Protein AF-A0AAN0RQR9-F1 (afdb_monomer_lite)

Secondary structure (DSSP, 8-state):
--HHHHHHHHHHHHHHHHHHHHHHHHHHHHHS-HHHHHHHHHHHHHHHHHHHHHHHT-TT--HHHHHHHHHHHHHHHHHHHHHHHT-

Structure (mmCIF, N/CA/C/O backbone):
data_AF-A0AAN0RQR9-F1
#
_entry.id   AF-A0AAN0RQR9-F1
#
loop_
_atom_site.group_PDB
_atom_site.id
_atom_site.type_symbol
_atom_site.label_atom_id
_atom_site.label_alt_id
_atom_site.label_comp_id
_atom_site.label_asym_id
_atom_site.label_entity_id
_atom_site.label_seq_id
_atom_site.pdbx_PDB_ins_code
_atom_site.Cartn_x
_atom_site.Cartn_y
_atom_site.Cartn_z
_atom_site.occupancy
_atom_site.B_iso_or_equiv
_atom_site.auth_seq_id
_atom_site.auth_comp_id
_atom_site.auth_asym_id
_atom_site.auth_atom_id
_atom_site.pdbx_PDB_model_num
ATOM 1 N N . MET A 1 1 ? 0.033 -0.987 -38.760 1.00 47.88 1 MET A N 1
ATOM 2 C CA . MET A 1 1 ? -0.649 -0.133 -37.758 1.00 47.88 1 MET A CA 1
ATOM 3 C C . MET A 1 1 ? -1.628 -0.940 -36.884 1.00 47.88 1 MET A C 1
ATOM 5 O O . MET A 1 1 ? -2.570 -0.361 -36.369 1.00 47.88 1 MET A O 1
ATOM 9 N N . GLU A 1 2 ? -1.404 -2.242 -36.647 1.00 55.41 2 GLU A N 1
ATOM 10 C CA . GLU A 1 2 ? -2.320 -3.084 -35.843 1.00 55.41 2 GLU A CA 1
ATOM 11 C C . GLU A 1 2 ? -1.889 -3.237 -34.368 1.00 55.41 2 GLU A C 1
ATOM 13 O O . GLU A 1 2 ? -2.748 -3.272 -33.496 1.00 55.41 2 GLU A O 1
ATOM 18 N N . ASN A 1 3 ? -0.587 -3.192 -34.050 1.00 54.31 3 ASN A N 1
ATOM 19 C CA . ASN A 1 3 ? -0.095 -3.422 -32.677 1.00 54.31 3 ASN A CA 1
ATOM 20 C C . ASN A 1 3 ? -0.557 -2.388 -31.638 1.00 54.31 3 ASN A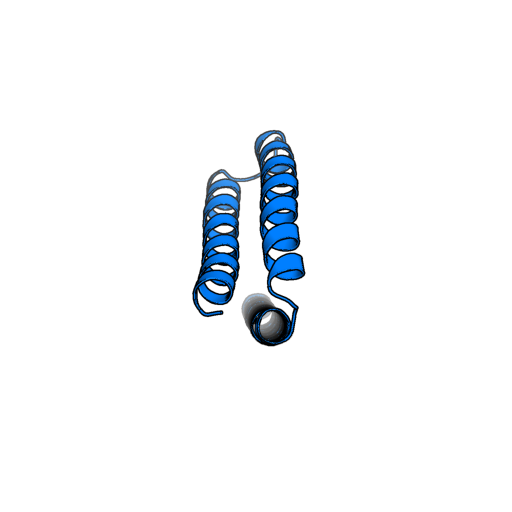 C 1
ATOM 22 O O . ASN A 1 3 ? -0.846 -2.762 -30.505 1.00 54.31 3 ASN A O 1
ATOM 26 N N . MET A 1 4 ? -0.701 -1.111 -32.020 1.00 55.16 4 MET A N 1
ATOM 27 C CA . MET A 1 4 ? -1.157 -0.081 -31.075 1.00 55.16 4 MET A CA 1
ATOM 28 C C . MET A 1 4 ? -2.556 -0.394 -30.520 1.00 55.16 4 MET A C 1
ATOM 30 O O . MET A 1 4 ? -2.810 -0.159 -29.345 1.00 55.16 4 MET A O 1
ATOM 34 N N . SER A 1 5 ? -3.462 -0.962 -31.327 1.00 75.69 5 SER A N 1
ATOM 35 C CA . SER A 1 5 ? -4.830 -1.302 -30.892 1.00 75.69 5 SER A CA 1
ATOM 36 C C . SER A 1 5 ? -4.833 -2.316 -29.747 1.00 75.69 5 SER A C 1
ATOM 38 O O . SER A 1 5 ? -5.582 -2.164 -28.780 1.00 75.69 5 SER A O 1
ATOM 40 N N . ASP A 1 6 ? -4.001 -3.348 -29.845 1.00 79.44 6 ASP A N 1
ATOM 41 C CA . ASP A 1 6 ? -4.004 -4.442 -28.876 1.00 79.44 6 ASP A CA 1
ATOM 42 C C . ASP A 1 6 ? -3.224 -4.083 -27.607 1.00 79.44 6 ASP A C 1
ATOM 44 O O . ASP A 1 6 ? -3.636 -4.454 -26.507 1.00 79.44 6 ASP A O 1
ATOM 48 N N . GLU A 1 7 ? -2.180 -3.258 -27.727 1.00 80.56 7 GLU A N 1
ATOM 49 C CA . GLU A 1 7 ? -1.506 -2.632 -26.584 1.00 80.56 7 GLU A CA 1
ATOM 50 C C . GLU A 1 7 ? -2.475 -1.742 -25.784 1.00 80.56 7 GLU A C 1
ATOM 52 O O . GLU A 1 7 ? -2.544 -1.853 -24.558 1.00 80.56 7 GLU A O 1
ATOM 57 N N . PHE A 1 8 ? -3.298 -0.924 -26.454 1.00 78.44 8 PHE A N 1
ATOM 58 C CA . PHE A 1 8 ? -4.308 -0.092 -25.788 1.00 78.44 8 PHE A CA 1
ATOM 59 C C . PHE A 1 8 ? -5.404 -0.909 -25.092 1.00 78.44 8 PHE A C 1
ATOM 61 O O . PHE A 1 8 ? -5.782 -0.577 -23.965 1.00 78.44 8 PHE A O 1
ATOM 68 N N . LYS A 1 9 ? -5.902 -1.985 -25.716 1.00 82.31 9 LYS A N 1
ATOM 69 C CA . LYS A 1 9 ? -6.877 -2.891 -25.078 1.00 82.31 9 LYS A CA 1
ATOM 70 C C . LYS A 1 9 ? -6.297 -3.526 -23.821 1.00 82.31 9 LYS A C 1
ATOM 72 O O . LYS A 1 9 ? -6.933 -3.487 -22.772 1.00 82.31 9 LYS A O 1
ATOM 77 N N . LYS A 1 10 ? -5.058 -4.014 -23.901 1.00 82.81 10 LYS A N 1
ATOM 78 C CA . LYS A 1 10 ? -4.374 -4.642 -22.770 1.00 82.81 10 LYS A CA 1
ATOM 79 C C . LYS A 1 10 ? -4.139 -3.665 -21.618 1.00 82.81 10 LYS A C 1
ATOM 81 O O . LYS A 1 10 ? -4.332 -4.022 -20.461 1.00 82.81 10 LYS A O 1
ATOM 86 N N . ILE A 1 11 ? -3.788 -2.412 -21.917 1.00 78.62 11 ILE A N 1
ATOM 87 C CA . ILE A 1 11 ? -3.702 -1.344 -20.906 1.00 78.62 11 ILE A CA 1
ATOM 88 C C . ILE A 1 11 ? -5.067 -1.110 -20.244 1.00 78.62 11 ILE A C 1
ATOM 90 O O . ILE A 1 11 ? -5.142 -0.928 -19.028 1.00 78.62 11 ILE A O 1
ATOM 94 N N . HIS A 1 12 ? -6.150 -1.115 -21.022 1.00 79.62 12 HIS A N 1
ATOM 95 C CA . HIS A 1 12 ? -7.496 -0.907 -20.495 1.00 79.62 12 HIS A CA 1
ATOM 96 C C . HIS A 1 12 ? -7.957 -2.065 -19.594 1.00 79.62 12 HIS A C 1
ATOM 98 O O . HIS A 1 12 ? -8.556 -1.821 -18.546 1.00 79.62 12 HIS A O 1
ATOM 104 N N . GLU A 1 13 ? -7.655 -3.308 -19.968 1.00 85.50 13 GLU A N 1
ATOM 105 C CA . GLU A 1 13 ? -7.916 -4.505 -19.158 1.00 85.50 13 GLU A CA 1
ATOM 106 C C . GLU A 1 13 ? -7.142 -4.459 -17.838 1.00 85.50 13 GLU A C 1
ATOM 108 O O . GLU A 1 13 ? -7.753 -4.513 -16.771 1.00 85.50 13 GLU A O 1
ATOM 113 N N . LEU A 1 14 ? -5.827 -4.221 -17.897 1.00 82.44 14 LEU A N 1
ATOM 114 C CA . LEU A 1 14 ? -4.973 -4.087 -16.711 1.00 82.44 14 LEU A CA 1
ATOM 115 C C . LEU A 1 14 ? -5.458 -2.974 -15.777 1.00 82.44 14 LEU A C 1
ATOM 117 O O . LEU A 1 14 ? -5.470 -3.129 -14.557 1.00 82.44 14 LEU A O 1
ATOM 121 N N . LYS A 1 15 ? -5.904 -1.843 -16.332 1.00 75.56 15 LYS A N 1
ATOM 122 C CA . LYS A 1 15 ? -6.490 -0.760 -15.536 1.00 75.56 15 LYS A CA 1
ATOM 123 C C . LYS A 1 15 ? -7.779 -1.206 -14.840 1.00 75.56 15 LYS A C 1
ATOM 125 O O . LYS A 1 15 ? -7.983 -0.859 -13.678 1.00 75.56 15 LYS A O 1
ATOM 130 N N . GLY A 1 16 ? -8.634 -1.961 -15.530 1.00 82.94 16 GLY A N 1
ATOM 131 C CA . GLY A 1 16 ? -9.845 -2.545 -14.954 1.00 82.94 16 GLY A CA 1
ATOM 132 C C . GLY A 1 16 ? -9.540 -3.490 -13.791 1.00 82.94 16 GLY A C 1
ATOM 133 O O . GLY A 1 16 ? -10.148 -3.369 -12.728 1.00 82.94 16 GLY A O 1
ATOM 134 N N . GLU A 1 17 ? -8.550 -4.367 -13.954 1.00 84.81 17 GLU A N 1
ATOM 135 C CA . GLU A 1 17 ? -8.094 -5.288 -12.907 1.00 84.81 17 GLU A CA 1
ATOM 136 C C . GLU A 1 17 ? -7.533 -4.545 -11.688 1.00 84.81 17 GLU A C 1
ATOM 138 O O . GLU A 1 17 ? -7.922 -4.830 -10.554 1.00 84.81 17 GLU A O 1
ATOM 143 N N . CYS A 1 18 ? -6.692 -3.529 -11.903 1.00 79.56 18 CYS A N 1
ATOM 144 C CA . CYS A 1 18 ? -6.168 -2.686 -10.827 1.00 79.56 18 CYS A CA 1
ATOM 145 C C . CYS A 1 18 ? -7.289 -1.997 -10.030 1.00 79.56 18 CYS A C 1
ATOM 147 O O . CYS A 1 18 ? -7.247 -1.971 -8.798 1.00 79.56 18 CYS A O 1
ATOM 149 N N . LEU A 1 19 ? -8.318 -1.478 -10.712 1.00 79.88 19 LEU A N 1
ATOM 150 C CA . LEU A 1 19 ? -9.480 -0.868 -10.056 1.00 79.88 19 LEU A CA 1
ATOM 151 C C . LEU A 1 19 ? -10.298 -1.894 -9.259 1.00 79.88 19 LEU A C 1
ATOM 153 O O . LEU A 1 19 ? -10.750 -1.588 -8.154 1.00 79.88 19 LEU A O 1
ATOM 157 N N . ALA A 1 20 ? -10.465 -3.112 -9.782 1.00 84.00 20 ALA A N 1
ATOM 158 C CA . ALA A 1 20 ? -11.150 -4.191 -9.073 1.00 84.00 20 ALA A CA 1
ATOM 159 C C . ALA A 1 20 ? -10.402 -4.582 -7.788 1.00 84.00 20 ALA A C 1
ATOM 161 O O . ALA A 1 20 ? -11.009 -4.668 -6.719 1.00 84.00 20 ALA A O 1
ATOM 162 N N . ILE A 1 21 ? -9.076 -4.728 -7.866 1.00 84.00 21 ILE A N 1
ATOM 163 C CA . ILE A 1 21 ? -8.216 -5.002 -6.708 1.00 84.00 21 ILE A CA 1
ATOM 164 C C . ILE A 1 21 ? -8.345 -3.884 -5.665 1.00 84.00 21 ILE A C 1
ATOM 166 O O . ILE A 1 21 ? -8.544 -4.162 -4.480 1.00 84.00 21 ILE A O 1
ATOM 170 N N . GLN A 1 22 ? -8.302 -2.618 -6.090 1.00 79.62 22 GLN A N 1
ATOM 171 C CA . GLN A 1 22 ? -8.460 -1.475 -5.190 1.00 79.62 22 GLN A CA 1
ATOM 172 C C . GLN A 1 22 ? -9.829 -1.477 -4.489 1.00 79.62 22 GLN A C 1
ATOM 174 O O . GLN A 1 22 ? -9.906 -1.239 -3.280 1.00 79.62 22 GLN A O 1
ATOM 179 N N . ALA A 1 23 ? -10.908 -1.785 -5.214 1.00 83.88 23 ALA A N 1
ATOM 180 C CA . ALA A 1 23 ? -12.246 -1.893 -4.640 1.00 83.88 23 ALA A CA 1
ATOM 181 C C . ALA A 1 23 ? -12.337 -3.025 -3.602 1.00 83.88 23 ALA A C 1
ATOM 183 O O . ALA A 1 23 ? -12.890 -2.822 -2.518 1.00 83.88 23 ALA A O 1
ATOM 184 N N . MET A 1 24 ? -11.743 -4.188 -3.891 1.00 87.75 24 MET A N 1
ATOM 185 C CA . MET A 1 24 ? -11.688 -5.315 -2.955 1.00 87.75 24 MET A CA 1
ATOM 186 C C . MET A 1 24 ? -10.925 -4.963 -1.677 1.00 87.75 24 MET A C 1
ATOM 188 O O . MET A 1 24 ? -11.422 -5.238 -0.586 1.00 87.75 24 MET A O 1
ATOM 192 N N . PHE A 1 25 ? -9.758 -4.319 -1.781 1.00 84.50 25 PHE A N 1
ATOM 193 C CA . PHE A 1 25 ? -9.008 -3.881 -0.601 1.00 84.50 25 PHE A CA 1
ATOM 194 C C . PHE A 1 25 ? -9.773 -2.836 0.211 1.00 84.50 25 PHE A C 1
ATOM 196 O O . PHE A 1 25 ? -9.840 -2.952 1.433 1.00 84.50 25 PHE A O 1
ATOM 203 N N . SER A 1 26 ? -10.430 -1.877 -0.449 1.00 83.25 26 SER A N 1
ATOM 204 C CA . SER A 1 26 ? -11.273 -0.890 0.236 1.00 83.25 26 SER A CA 1
ATOM 205 C C . SER A 1 26 ? -12.416 -1.551 1.017 1.00 83.25 26 SER A C 1
ATOM 207 O O . SER A 1 26 ? -12.686 -1.177 2.160 1.00 83.25 26 SER A O 1
ATOM 209 N N . ALA A 1 27 ? -13.067 -2.562 0.433 1.00 86.88 27 ALA A N 1
ATOM 210 C CA . ALA A 1 27 ? -14.103 -3.341 1.108 1.00 86.88 27 ALA A CA 1
ATOM 211 C C . ALA A 1 27 ? -13.533 -4.181 2.263 1.00 86.88 27 ALA A C 1
ATOM 213 O O . ALA A 1 27 ? -14.106 -4.197 3.351 1.00 86.88 27 ALA A O 1
ATOM 214 N N . LEU A 1 28 ? -12.381 -4.828 2.061 1.00 86.81 28 LEU A N 1
ATOM 215 C CA . LEU A 1 28 ? -11.719 -5.640 3.079 1.00 86.81 28 LEU A CA 1
ATOM 216 C C . LEU A 1 28 ? -11.330 -4.797 4.294 1.00 86.81 28 LEU A C 1
ATOM 218 O O . LEU A 1 28 ? -11.615 -5.173 5.432 1.00 86.81 28 LEU A O 1
ATOM 222 N N . TRP A 1 29 ? -10.742 -3.619 4.072 1.00 87.19 29 TRP A N 1
ATOM 223 C CA . TRP A 1 29 ? -10.378 -2.732 5.168 1.00 87.19 29 TRP A CA 1
ATOM 224 C C . TRP A 1 29 ? -11.588 -2.381 6.017 1.00 87.19 29 TRP A C 1
ATOM 226 O O . TRP A 1 29 ? -11.442 -2.352 7.232 1.00 87.19 29 TRP A O 1
ATOM 236 N N . ARG A 1 30 ? -12.782 -2.212 5.421 1.00 85.81 30 ARG A N 1
ATOM 237 C CA . ARG A 1 30 ? -14.050 -1.898 6.113 1.00 85.81 30 ARG A CA 1
ATOM 238 C C . ARG A 1 30 ? -14.568 -2.988 7.054 1.00 85.81 30 ARG A C 1
ATOM 240 O O . ARG A 1 30 ? -15.356 -2.669 7.939 1.00 85.81 30 ARG A O 1
ATOM 247 N N . VAL A 1 31 ? -14.128 -4.234 6.895 1.00 89.69 31 VAL A N 1
ATOM 248 C CA . VAL A 1 31 ? -14.609 -5.370 7.703 1.00 89.69 31 VAL A CA 1
ATOM 249 C C . VAL A 1 31 ? -13.574 -5.896 8.698 1.00 89.69 31 VAL A C 1
ATOM 251 O O . VAL A 1 31 ? -13.940 -6.572 9.654 1.00 89.69 31 VAL A O 1
ATOM 254 N N . LEU A 1 32 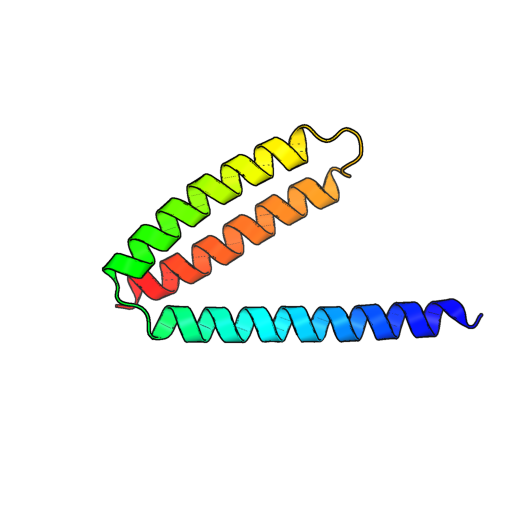? -12.290 -5.564 8.525 1.00 90.19 32 LEU A N 1
ATOM 255 C CA . LEU A 1 32 ? -11.233 -5.988 9.449 1.00 90.19 32 LEU A CA 1
ATOM 256 C C . LEU A 1 32 ? -11.335 -5.280 10.813 1.00 90.19 32 LEU A C 1
ATOM 258 O O . LEU A 1 32 ? -11.668 -4.091 10.846 1.00 90.19 32 LEU A O 1
ATOM 262 N N . PRO A 1 33 ? -11.005 -5.953 11.935 1.00 92.12 33 PRO A N 1
ATOM 263 C CA . PRO A 1 33 ? -10.921 -5.319 13.250 1.00 92.12 33 PRO A CA 1
ATOM 264 C C . PRO A 1 33 ? -9.918 -4.160 13.277 1.00 92.12 33 PRO A C 1
ATOM 266 O O . PRO A 1 33 ? -8.889 -4.205 12.601 1.00 92.12 33 PRO A O 1
ATOM 269 N N . LYS A 1 34 ? -10.178 -3.141 14.106 1.00 89.56 34 LYS A N 1
ATOM 270 C CA . LYS A 1 34 ? -9.319 -1.949 14.215 1.00 89.56 34 LYS A CA 1
ATOM 271 C C . LYS A 1 34 ? -7.865 -2.299 14.553 1.00 89.56 34 LYS A C 1
ATOM 273 O O . LYS A 1 34 ? -6.960 -1.820 13.879 1.00 89.56 34 LYS A O 1
ATOM 278 N N . ASP A 1 35 ? -7.641 -3.197 15.510 1.00 91.81 35 ASP A N 1
ATOM 279 C CA . ASP A 1 35 ? -6.290 -3.636 15.888 1.00 91.81 35 ASP A CA 1
ATOM 280 C C . ASP A 1 35 ? -5.559 -4.347 14.741 1.00 91.81 35 ASP A C 1
ATOM 282 O O . ASP A 1 35 ? -4.345 -4.210 14.586 1.00 91.81 35 ASP A O 1
ATOM 286 N N . THR A 1 36 ? -6.291 -5.090 13.904 1.00 91.69 36 THR A N 1
ATOM 287 C CA . THR A 1 36 ? -5.739 -5.714 12.695 1.00 91.69 36 THR A CA 1
ATOM 288 C C . THR A 1 36 ? -5.335 -4.658 11.677 1.00 91.69 36 THR A C 1
ATOM 290 O O . THR A 1 36 ? -4.259 -4.769 11.098 1.00 91.69 36 THR A O 1
ATOM 293 N N . LEU A 1 37 ? -6.156 -3.623 11.481 1.00 89.88 37 LEU A N 1
ATOM 294 C CA . LEU A 1 37 ? -5.835 -2.524 10.571 1.00 89.88 37 LEU A CA 1
ATOM 295 C C . LEU A 1 37 ? -4.586 -1.762 11.021 1.00 89.88 37 LEU A C 1
ATOM 297 O O . LEU A 1 37 ? -3.721 -1.509 10.194 1.00 89.88 37 LEU A O 1
ATOM 301 N N . VAL A 1 38 ? -4.439 -1.478 12.320 1.00 90.38 38 VAL A N 1
ATOM 302 C CA . VAL A 1 38 ? -3.237 -0.817 12.865 1.00 90.38 38 VAL A CA 1
ATOM 303 C C . VAL A 1 38 ? -1.976 -1.646 12.599 1.00 90.38 38 VAL A C 1
ATOM 305 O O . VAL A 1 38 ? -0.968 -1.110 12.139 1.00 90.38 38 VAL A O 1
ATOM 308 N N . LYS A 1 39 ? -2.030 -2.963 12.833 1.00 91.62 39 LYS A N 1
ATOM 309 C CA . LYS A 1 39 ? -0.911 -3.868 12.515 1.00 91.62 39 LYS A CA 1
ATOM 310 C C . LYS A 1 39 ? -0.622 -3.917 11.013 1.00 91.62 39 LYS A C 1
ATOM 312 O O . LYS A 1 39 ? 0.538 -3.948 10.615 1.00 91.62 39 LYS A O 1
ATOM 317 N N . LEU A 1 40 ? -1.662 -3.886 10.178 1.00 88.44 40 LEU A N 1
ATOM 318 C CA . LEU A 1 40 ? -1.526 -3.854 8.723 1.00 88.44 40 LEU A CA 1
ATOM 319 C C . LEU A 1 40 ? -0.834 -2.566 8.253 1.00 88.44 40 LEU A C 1
ATOM 321 O O . LEU A 1 40 ? 0.044 -2.642 7.404 1.00 88.44 40 LEU A O 1
ATOM 325 N N . THR A 1 41 ? -1.184 -1.407 8.820 1.00 88.56 41 THR A N 1
ATOM 326 C CA . THR A 1 41 ? -0.519 -0.119 8.555 1.00 88.56 41 THR A CA 1
ATOM 327 C C . THR A 1 41 ? 0.976 -0.209 8.865 1.00 88.56 41 THR A C 1
ATOM 329 O O . THR A 1 41 ? 1.802 0.168 8.037 1.00 88.56 41 THR A O 1
ATOM 332 N N . GLN A 1 42 ? 1.336 -0.766 10.026 1.00 90.19 42 GLN A N 1
ATOM 333 C CA . GLN A 1 42 ? 2.735 -0.937 10.433 1.00 90.19 42 GLN A CA 1
ATOM 334 C C . GLN A 1 42 ? 3.502 -1.851 9.473 1.00 90.19 42 GLN A C 1
ATOM 336 O O . GLN A 1 42 ? 4.594 -1.498 9.024 1.00 90.19 42 GLN A O 1
ATOM 341 N N . GLU A 1 43 ? 2.920 -2.996 9.107 1.00 91.75 43 GLU A N 1
ATOM 342 C CA . GLU A 1 43 ? 3.576 -3.906 8.167 1.00 91.75 43 GLU A CA 1
ATOM 343 C C . GLU A 1 43 ? 3.666 -3.339 6.756 1.00 91.75 43 GLU A C 1
ATOM 345 O O . GLU A 1 43 ? 4.699 -3.461 6.099 1.00 91.75 43 GLU A O 1
ATOM 350 N N . TYR A 1 44 ? 2.625 -2.648 6.300 1.00 90.62 44 TYR A N 1
ATOM 351 C CA . TYR A 1 44 ? 2.650 -1.955 5.022 1.00 90.62 44 TYR A CA 1
ATOM 352 C C . TYR A 1 44 ? 3.767 -0.902 4.987 1.00 90.62 44 TYR A C 1
ATOM 354 O O . TYR A 1 44 ? 4.485 -0.788 3.992 1.00 90.62 44 TYR A O 1
ATOM 362 N N . GLN A 1 45 ? 3.985 -0.170 6.084 1.00 89.50 45 GLN A N 1
ATOM 363 C CA . GLN A 1 45 ? 5.070 0.807 6.184 1.00 89.50 45 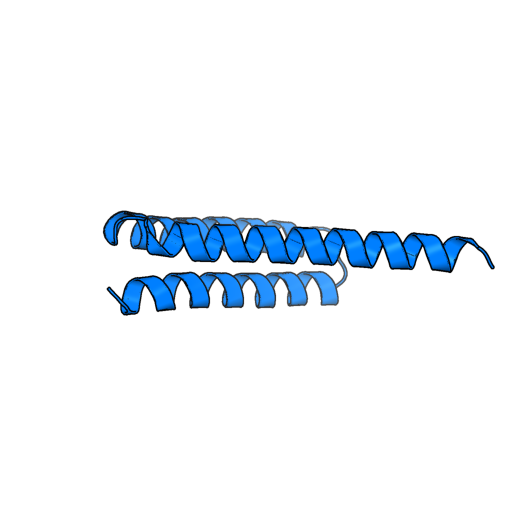GLN A CA 1
ATOM 364 C C . GLN A 1 45 ? 6.449 0.147 6.094 1.00 89.50 45 GLN A C 1
ATOM 366 O O . GLN A 1 45 ? 7.322 0.631 5.367 1.00 89.50 45 GLN A O 1
ATOM 371 N N . ARG A 1 46 ? 6.640 -0.971 6.803 1.00 92.88 46 ARG A N 1
ATOM 372 C CA . ARG A 1 46 ? 7.891 -1.734 6.759 1.00 92.88 46 ARG A CA 1
ATOM 373 C C . ARG A 1 46 ? 8.153 -2.265 5.350 1.00 92.88 46 ARG A C 1
ATOM 375 O O . ARG A 1 46 ? 9.184 -1.943 4.763 1.00 92.88 46 ARG A O 1
ATOM 382 N N . MET A 1 47 ? 7.200 -3.000 4.772 1.00 91.62 47 MET A N 1
ATOM 383 C CA . MET A 1 47 ? 7.367 -3.599 3.445 1.00 91.62 47 MET A CA 1
ATOM 384 C C . MET A 1 47 ? 7.512 -2.553 2.339 1.00 91.62 47 MET A C 1
ATOM 386 O O . MET A 1 47 ? 8.301 -2.745 1.420 1.00 91.62 47 MET A O 1
ATOM 390 N N . SER A 1 48 ? 6.784 -1.434 2.406 1.00 89.25 48 SER A N 1
ATOM 391 C CA . SER A 1 48 ? 6.933 -0.368 1.409 1.00 89.25 48 SER A CA 1
ATOM 392 C C . SER A 1 48 ? 8.299 0.314 1.486 1.00 89.25 48 SER A C 1
ATOM 394 O O . SER A 1 48 ? 8.841 0.688 0.449 1.00 89.25 48 SER A O 1
ATOM 396 N N . SER A 1 49 ? 8.889 0.425 2.680 1.00 87.50 49 SER A N 1
ATOM 397 C CA . SER A 1 49 ? 10.253 0.937 2.854 1.00 87.50 49 SER A CA 1
ATOM 398 C C . SER A 1 49 ? 11.299 -0.030 2.289 1.00 87.50 49 SER A C 1
ATOM 400 O O . SER A 1 49 ? 12.226 0.400 1.604 1.00 87.50 49 SER A O 1
ATOM 402 N N . GLU A 1 50 ? 11.128 -1.336 2.511 1.00 90.44 50 GLU A N 1
ATOM 403 C CA . GLU A 1 50 ? 11.992 -2.382 1.939 1.00 90.44 50 GLU A CA 1
ATOM 404 C C . GLU A 1 50 ? 11.898 -2.416 0.407 1.00 90.44 50 GLU A C 1
ATOM 406 O O . GLU A 1 50 ? 12.914 -2.401 -0.291 1.00 90.44 50 GLU A O 1
ATOM 411 N N . ALA A 1 51 ? 10.677 -2.381 -0.129 1.00 86.69 51 ALA A N 1
ATOM 412 C CA . ALA A 1 51 ? 10.435 -2.332 -1.564 1.00 86.69 51 ALA A CA 1
ATOM 413 C C . ALA A 1 51 ? 11.005 -1.052 -2.189 1.00 86.69 51 ALA A C 1
ATOM 415 O O . ALA A 1 51 ? 11.642 -1.122 -3.238 1.00 86.69 51 ALA A O 1
ATOM 416 N N . LYS A 1 52 ? 10.872 0.104 -1.524 1.00 85.00 52 LYS A N 1
ATOM 417 C CA . LYS A 1 52 ? 11.498 1.356 -1.964 1.00 85.00 52 LYS A CA 1
ATOM 418 C C . LYS A 1 52 ? 13.012 1.219 -2.083 1.00 85.00 52 LYS A C 1
ATOM 420 O O . LYS A 1 52 ? 13.569 1.594 -3.110 1.00 85.00 52 LYS A O 1
ATOM 425 N N . ALA A 1 53 ? 13.669 0.673 -1.059 1.00 85.94 53 ALA A N 1
ATOM 426 C CA . ALA A 1 53 ? 15.113 0.462 -1.081 1.00 85.94 53 ALA A CA 1
ATOM 427 C C . ALA A 1 53 ? 15.528 -0.457 -2.243 1.00 85.94 53 ALA A C 1
ATOM 429 O O . ALA A 1 53 ? 16.509 -0.173 -2.924 1.00 85.94 53 ALA A O 1
ATOM 430 N N . SER A 1 54 ? 14.744 -1.506 -2.517 1.00 86.56 54 SER A N 1
ATOM 431 C CA . SER A 1 54 ? 14.965 -2.400 -3.660 1.00 86.56 54 SER A CA 1
ATO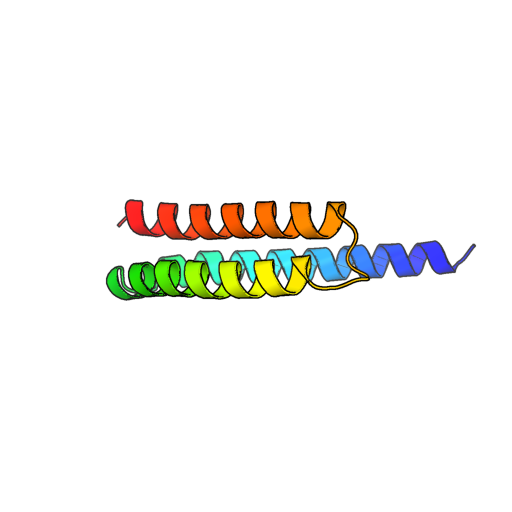M 432 C C . SER A 1 54 ? 14.747 -1.722 -5.016 1.00 86.56 54 SER A C 1
ATOM 434 O O . SER A 1 54 ? 15.449 -2.030 -5.975 1.00 86.56 54 SER A O 1
ATOM 436 N N . VAL A 1 55 ? 13.764 -0.828 -5.124 1.00 83.00 55 VAL A N 1
ATOM 437 C CA . VAL A 1 55 ? 13.482 -0.067 -6.348 1.00 83.00 55 VAL A CA 1
ATOM 438 C C . VAL A 1 55 ? 14.600 0.939 -6.621 1.00 83.00 55 VAL A C 1
ATOM 440 O O . VAL A 1 55 ? 15.040 1.072 -7.757 1.00 83.00 55 VAL A O 1
ATOM 443 N N . GLN A 1 56 ? 15.095 1.612 -5.579 1.00 80.56 56 GLN A N 1
ATOM 444 C CA . GLN A 1 56 ? 16.167 2.606 -5.679 1.00 80.56 56 GLN A CA 1
ATOM 445 C C . GLN A 1 56 ? 17.546 1.998 -5.962 1.00 80.56 56 GLN A C 1
ATOM 447 O O . GLN A 1 56 ? 18.392 2.674 -6.538 1.00 80.56 56 GLN A O 1
ATOM 452 N N . SER A 1 57 ? 17.787 0.751 -5.553 1.00 82.31 57 SER A N 1
ATOM 453 C CA . SER A 1 57 ? 19.049 0.047 -5.811 1.00 82.31 57 SER A CA 1
ATOM 454 C C . SER A 1 57 ? 19.098 -0.653 -7.171 1.00 82.31 57 SER A C 1
ATOM 456 O O . SER A 1 57 ? 20.150 -1.159 -7.558 1.00 82.31 57 SER A O 1
ATOM 458 N N . SER A 1 58 ? 17.984 -0.697 -7.904 1.00 84.12 58 SER A N 1
ATOM 459 C CA . SER A 1 58 ? 17.924 -1.331 -9.217 1.00 84.12 58 SER A CA 1
ATOM 460 C C . SER A 1 58 ? 18.472 -0.400 -10.300 1.00 84.12 58 SER A C 1
ATOM 462 O O . SER A 1 58 ? 17.916 0.667 -10.549 1.00 84.12 58 SER A O 1
ATOM 464 N N . GLU A 1 59 ? 19.527 -0.832 -10.996 1.00 74.31 59 GLU A N 1
ATOM 465 C CA . GLU A 1 59 ? 20.200 -0.048 -12.049 1.00 74.31 59 GLU A CA 1
ATOM 466 C C . GLU A 1 59 ? 19.291 0.315 -13.240 1.00 74.31 59 GLU A C 1
ATOM 468 O O . GLU A 1 59 ? 19.600 1.236 -13.990 1.00 74.31 59 GLU A O 1
ATOM 473 N N . ASN A 1 60 ? 18.160 -0.381 -13.408 1.00 81.56 60 ASN A N 1
ATOM 474 C CA . ASN A 1 60 ? 17.287 -0.271 -14.580 1.00 81.56 60 ASN A CA 1
ATOM 475 C C . ASN A 1 60 ? 15.893 0.292 -14.273 1.00 81.56 60 ASN A C 1
ATOM 477 O O . ASN A 1 60 ? 14.987 0.153 -15.097 1.00 81.56 60 ASN A O 1
ATOM 481 N N . VAL A 1 61 ? 15.682 0.899 -13.103 1.00 76.25 61 VAL A N 1
ATOM 482 C CA . VAL A 1 61 ? 14.391 1.517 -12.784 1.00 76.25 61 VAL A CA 1
ATOM 483 C C . VAL A 1 61 ? 14.407 3.007 -13.144 1.00 76.25 61 VAL A C 1
ATOM 485 O O . VAL A 1 61 ? 15.185 3.764 -12.564 1.00 76.25 61 VAL A O 1
ATOM 488 N N . PRO A 1 62 ? 13.530 3.466 -14.061 1.00 83.62 62 PRO A N 1
ATOM 489 C CA . PRO A 1 62 ? 13.374 4.888 -14.349 1.00 83.62 62 PRO A CA 1
ATOM 490 C C . PRO A 1 62 ? 13.010 5.681 -13.091 1.00 83.62 62 PRO A C 1
ATOM 492 O O . PRO A 1 62 ? 12.224 5.223 -12.255 1.00 83.62 62 PRO A O 1
ATOM 495 N N . THR A 1 63 ? 13.532 6.901 -12.971 1.00 80.12 63 THR A N 1
ATOM 496 C CA . THR A 1 63 ? 13.272 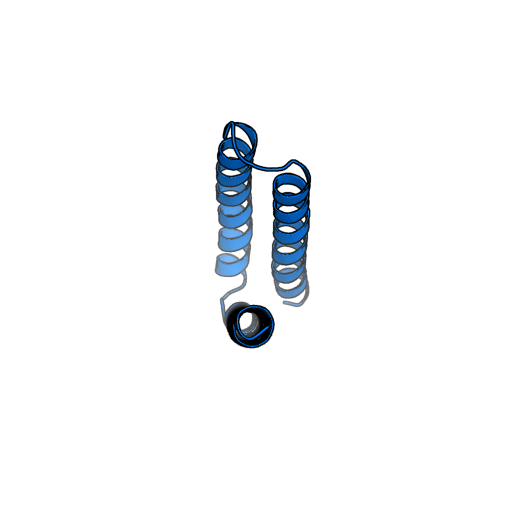7.764 -11.804 1.00 80.12 63 THR A CA 1
ATOM 497 C C . THR A 1 63 ? 11.777 8.050 -11.644 1.00 80.12 63 THR A C 1
ATOM 499 O O . THR A 1 63 ? 11.259 8.070 -10.529 1.00 80.12 63 THR A O 1
ATOM 502 N N . GLU A 1 64 ? 11.050 8.186 -12.751 1.00 81.25 64 GLU A N 1
ATOM 503 C CA . GLU A 1 64 ? 9.602 8.379 -12.789 1.00 81.25 64 GLU A CA 1
ATOM 504 C C . GLU A 1 64 ? 8.849 7.191 -12.178 1.00 81.25 64 GLU A C 1
ATOM 506 O O . GLU A 1 64 ? 7.847 7.381 -11.487 1.00 81.25 64 GLU A O 1
ATOM 511 N N . LEU A 1 65 ? 9.348 5.966 -12.378 1.00 74.94 65 LEU A N 1
ATOM 512 C CA . LEU A 1 65 ? 8.756 4.759 -11.809 1.00 74.94 65 LEU A CA 1
ATOM 513 C C . LEU A 1 65 ? 9.012 4.678 -10.297 1.00 74.94 65 LEU A C 1
ATOM 515 O O . LEU A 1 65 ? 8.099 4.344 -9.542 1.00 74.94 65 LEU A O 1
ATOM 519 N N . ALA A 1 66 ? 10.209 5.058 -9.841 1.00 76.56 66 ALA A N 1
ATOM 520 C CA . ALA A 1 66 ? 10.520 5.151 -8.413 1.00 76.56 66 ALA A CA 1
ATOM 521 C C . ALA A 1 66 ? 9.663 6.218 -7.701 1.00 76.56 66 ALA A C 1
ATOM 523 O O . ALA A 1 66 ? 9.140 5.980 -6.611 1.00 76.56 66 ALA A O 1
ATOM 524 N N . LEU A 1 67 ? 9.454 7.376 -8.338 1.00 78.00 67 LEU A N 1
ATOM 525 C CA . LEU A 1 67 ? 8.564 8.427 -7.834 1.00 78.00 67 LEU A CA 1
ATOM 526 C C . LEU A 1 67 ? 7.098 7.977 -7.817 1.00 78.00 67 LEU A C 1
ATOM 528 O O . LEU A 1 67 ? 6.380 8.251 -6.853 1.00 78.00 67 LEU A O 1
ATOM 532 N N . SER A 1 68 ? 6.658 7.261 -8.854 1.00 82.75 68 SER A N 1
ATOM 533 C CA . SER A 1 68 ? 5.307 6.701 -8.921 1.00 82.75 68 SER A CA 1
ATOM 534 C C . SER A 1 68 ? 5.068 5.670 -7.815 1.00 82.75 68 SER A C 1
ATOM 536 O O . SER A 1 68 ? 4.022 5.699 -7.166 1.00 82.75 68 SER A O 1
ATOM 538 N N . PHE A 1 69 ? 6.053 4.812 -7.526 1.00 83.81 69 PHE A N 1
ATOM 539 C CA . PHE A 1 69 ? 6.000 3.888 -6.394 1.00 83.81 69 PHE A CA 1
ATOM 540 C C . PHE A 1 69 ? 5.811 4.630 -5.063 1.00 83.81 69 PHE A C 1
ATOM 542 O O . PHE A 1 69 ? 4.910 4.297 -4.293 1.00 83.81 69 PHE A O 1
ATOM 549 N N . ASP A 1 70 ? 6.605 5.675 -4.814 1.00 83.75 70 ASP A N 1
ATOM 550 C CA . ASP A 1 70 ? 6.508 6.497 -3.602 1.00 83.75 70 ASP A CA 1
ATOM 551 C C . ASP A 1 70 ? 5.119 7.136 -3.438 1.00 83.75 70 ASP A C 1
ATOM 553 O O . ASP A 1 70 ? 4.561 7.159 -2.337 1.00 83.75 70 ASP A O 1
ATOM 557 N N . GLN A 1 71 ? 4.550 7.659 -4.526 1.00 86.12 71 GLN A N 1
ATOM 558 C CA . GLN A 1 71 ? 3.220 8.271 -4.526 1.00 86.12 71 GLN A CA 1
ATOM 559 C C . GLN A 1 71 ? 2.119 7.239 -4.266 1.00 86.12 71 GLN A C 1
ATOM 561 O O . GLN A 1 71 ? 1.268 7.460 -3.403 1.00 86.12 71 GLN A O 1
ATOM 566 N N . ASN A 1 72 ? 2.165 6.096 -4.955 1.00 84.06 72 ASN A N 1
ATOM 567 C CA . ASN A 1 72 ? 1.204 5.009 -4.766 1.00 84.06 72 ASN A CA 1
ATOM 568 C C . ASN A 1 72 ? 1.279 4.438 -3.348 1.00 84.06 72 ASN A C 1
ATOM 570 O O . ASN A 1 72 ? 0.246 4.186 -2.725 1.00 84.06 72 ASN A O 1
ATOM 574 N N . SER A 1 73 ? 2.492 4.302 -2.807 1.00 86.31 73 SER A N 1
ATOM 575 C CA . SER A 1 73 ? 2.698 3.827 -1.445 1.00 86.31 73 SER A CA 1
ATOM 576 C C . SER A 1 73 ? 2.022 4.742 -0.421 1.00 86.31 73 SER A C 1
ATOM 578 O O . SER A 1 73 ? 1.227 4.279 0.401 1.00 86.31 73 SER A O 1
ATOM 580 N N . LYS A 1 74 ? 2.261 6.056 -0.530 1.00 87.62 74 LYS A N 1
ATOM 581 C CA . LYS A 1 74 ? 1.643 7.075 0.331 1.00 87.62 74 LYS A CA 1
ATOM 582 C C . LYS A 1 74 ? 0.123 7.101 0.208 1.00 87.62 74 LYS A C 1
ATOM 584 O O . LYS A 1 74 ? -0.564 7.193 1.221 1.00 87.62 74 LYS A O 1
ATOM 589 N N . PHE A 1 75 ? -0.398 7.002 -1.014 1.00 87.31 75 PHE A N 1
ATOM 590 C CA . PHE A 1 75 ? -1.837 6.978 -1.252 1.00 87.31 75 PHE A CA 1
ATOM 591 C C . PHE A 1 75 ? -2.501 5.791 -0.542 1.00 87.31 75 PHE A C 1
ATOM 593 O O . PHE A 1 75 ? -3.425 5.983 0.246 1.00 87.31 75 PHE A O 1
ATOM 600 N N . MET A 1 76 ? -1.984 4.577 -0.741 1.00 84.56 76 MET A N 1
ATOM 601 C CA . MET A 1 76 ? -2.523 3.371 -0.104 1.00 84.56 76 MET A CA 1
ATOM 602 C C . MET A 1 76 ? -2.445 3.435 1.424 1.00 84.56 76 MET A C 1
ATOM 604 O O . MET A 1 76 ? -3.402 3.054 2.096 1.00 84.56 76 MET A O 1
ATOM 608 N N . MET A 1 77 ? -1.353 3.976 1.974 1.00 88.56 77 MET A N 1
ATOM 609 C CA . MET A 1 77 ? -1.237 4.199 3.416 1.00 88.56 77 MET A CA 1
ATOM 610 C C . MET A 1 77 ? -2.340 5.130 3.934 1.00 88.56 77 MET A C 1
ATOM 612 O O . MET A 1 77 ? -3.046 4.784 4.881 1.00 88.56 77 MET A O 1
ATOM 616 N N . SER A 1 78 ? -2.537 6.272 3.266 1.00 88.94 78 SER A N 1
ATOM 617 C CA . SER A 1 78 ? -3.541 7.268 3.661 1.00 88.94 78 SER A CA 1
ATOM 618 C C . SER A 1 78 ? -4.967 6.709 3.643 1.00 88.94 78 SER A C 1
ATOM 620 O O . SER A 1 78 ? -5.807 7.082 4.462 1.00 88.94 78 SER A O 1
ATOM 622 N N . GLU A 1 79 ? -5.244 5.759 2.749 1.00 86.56 79 GLU A N 1
ATOM 623 C CA . GLU A 1 79 ? -6.543 5.103 2.673 1.00 86.56 79 GLU A CA 1
ATOM 624 C C . GLU A 1 79 ? -6.780 4.150 3.853 1.00 86.56 79 GLU A C 1
ATOM 626 O O . GLU A 1 79 ? -7.876 4.146 4.421 1.00 86.56 79 GLU A O 1
ATOM 631 N N . ILE A 1 80 ? -5.759 3.391 4.271 1.00 87.06 80 ILE A N 1
ATOM 632 C CA . ILE A 1 80 ? -5.837 2.535 5.465 1.00 87.06 80 ILE A CA 1
ATOM 633 C C . ILE A 1 80 ? -6.012 3.408 6.715 1.00 87.06 80 ILE A C 1
ATOM 635 O O . ILE A 1 80 ? -6.910 3.154 7.519 1.00 87.06 80 ILE A O 1
ATOM 639 N N . GLU A 1 81 ? -5.212 4.470 6.852 1.00 89.44 81 GLU A N 1
ATOM 640 C CA . GLU A 1 81 ? -5.279 5.421 7.970 1.00 89.44 81 GLU A CA 1
ATOM 641 C C . GLU A 1 81 ? -6.657 6.079 8.084 1.00 89.44 81 GLU A C 1
ATOM 643 O O . GLU A 1 81 ? -7.217 6.161 9.178 1.00 89.44 81 GLU A O 1
ATOM 648 N N . ARG A 1 82 ? -7.257 6.478 6.955 1.00 89.62 82 ARG A N 1
ATOM 649 C CA . ARG A 1 82 ? -8.615 7.032 6.925 1.00 89.62 82 ARG A CA 1
ATOM 650 C C . ARG A 1 82 ? -9.644 6.037 7.455 1.00 89.62 82 ARG A C 1
ATOM 652 O O . ARG A 1 82 ? -10.525 6.416 8.225 1.00 89.62 82 ARG A O 1
ATOM 659 N N . VAL A 1 83 ? -9.548 4.767 7.056 1.00 89.00 83 VAL A N 1
ATOM 660 C CA . VAL A 1 83 ? -10.463 3.725 7.542 1.00 89.00 83 VAL A CA 1
ATOM 661 C C . VAL A 1 83 ? -10.262 3.479 9.040 1.00 89.00 83 VAL A C 1
ATOM 663 O O . VAL A 1 83 ? -11.254 3.359 9.758 1.00 89.00 83 VAL A O 1
ATOM 666 N N . VAL A 1 84 ? -9.016 3.465 9.526 1.00 88.12 84 VAL A N 1
ATOM 667 C CA . VAL A 1 84 ? -8.698 3.344 10.960 1.00 88.12 84 VAL A CA 1
ATOM 668 C C . VAL A 1 84 ? -9.263 4.515 11.765 1.00 88.12 84 VAL A C 1
ATOM 670 O O . VAL A 1 84 ? -9.853 4.286 12.816 1.00 88.12 84 VAL A O 1
ATOM 673 N N . ALA A 1 85 ? -9.117 5.751 11.280 1.00 88.06 85 ALA A N 1
ATOM 674 C CA . ALA A 1 85 ? -9.609 6.954 11.953 1.00 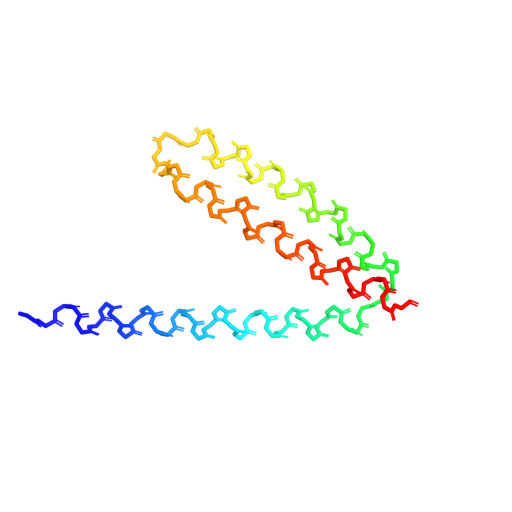88.06 85 ALA A CA 1
ATOM 675 C C . ALA A 1 85 ? -11.145 7.032 12.010 1.00 88.06 85 ALA A C 1
ATOM 677 O O . ALA A 1 85 ? -11.698 7.672 12.900 1.00 88.06 85 ALA A O 1
ATOM 678 N N . SER A 1 86 ? -11.836 6.380 11.070 1.00 87.56 86 SER A N 1
ATOM 679 C CA . SER A 1 86 ? -13.303 6.356 10.999 1.00 87.56 86 SER A CA 1
ATOM 680 C C . SER A 1 86 ? -13.986 5.352 11.943 1.00 87.56 86 SER A C 1
ATOM 682 O O . SER A 1 86 ? -15.214 5.264 11.932 1.00 87.56 86 SER A O 1
ATOM 684 N N . ARG A 1 87 ? -13.222 4.580 12.730 1.00 83.06 87 ARG A N 1
ATOM 685 C CA . ARG A 1 87 ? -13.722 3.552 13.661 1.00 83.06 87 ARG A CA 1
ATOM 686 C C . ARG A 1 87 ? -13.149 3.710 15.055 1.00 83.06 87 ARG A C 1
ATOM 688 O O . ARG A 1 87 ? -13.817 3.277 16.011 1.00 83.06 87 ARG A O 1
#

Foldseek 3Di:
DPVVVVVVVVVVVVVVVVVVVVVVVLVVLLPDDLVVLVVVLVVLVVVLVVVLVVLVPDPPHDPVNSVVSVVVSVVVSVSSVVSSVVD

Organism: NCBI:txid95486

Radius of gyration: 16.41 Å; chains: 1; bounding box: 35×14×54 Å

Sequence (87 aa):
MENMSDEFKKIHELKGECLAIQAMFSALWRVLPKDTLVKLTQEYQRMSSEAKASVQSSENVPTELALSFDQNSKFMMSEIERVVASR

pLDDT: mean 83.63, std 8.07, range [47.88, 92.88]